Protein AF-A0A8W8I1M4-F1 (afdb_monomer)

InterPro domains:
  IPR002222 Small ribosomal subunit protein uS19 [MF_00531] (1-86)
  IPR002222 Small ribosomal subunit protein uS19 [PF00203] (6-80)
  IPR002222 Small ribosomal subunit protein uS19 [PIRSF002144] (10-97)
  IPR002222 Small ribosomal subunit protein uS19 [PR00975] (30-49)
  IPR002222 Small ribosomal subunit protein uS19 [PR00975] (50-62)
  IPR002222 Small ribosomal subunit protein uS19 [PR00975] (62-77)
  IPR002222 Small ribo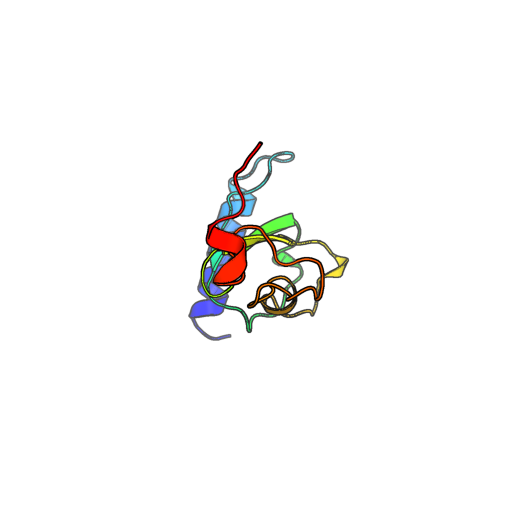somal subunit protein uS19 [PTHR11880] (2-97)
  IPR005713 Small ribosomal subunit protein uS19, eukaryota/archaea [TIGR01025] (2-97)
  IPR020934 Small ribosomal subunit protein uS19, conserved site [PS00323] (50-74)
  IPR023575 Small ribosomal subunit protein uS19, superfamily [G3DSA:3.30.860.10] (1-97)
  IPR023575 Small ribosomal subunit protein uS19, superfamily [SSF54570] (3-81)

Structure (mmCIF, N/CA/C/O backbone):
data_AF-A0A8W8I1M4-F1
#
_entry.id   AF-A0A8W8I1M4-F1
#
loop_
_atom_site.group_PDB
_atom_site.id
_atom_site.type_symbol
_atom_site.label_atom_id
_atom_site.label_alt_id
_atom_site.label_comp_id
_atom_site.label_asym_id
_atom_site.label_entity_id
_atom_site.label_seq_id
_atom_site.pdbx_PDB_ins_code
_atom_site.Cartn_x
_atom_site.Cartn_y
_atom_site.Cartn_z
_atom_site.occupancy
_atom_site.B_iso_or_equiv
_atom_site.auth_seq_id
_atom_site.auth_comp_id
_atom_site.auth_asym_id
_atom_site.auth_atom_id
_atom_site.pdbx_PDB_model_num
ATOM 1 N N . LEU A 1 1 ? -2.265 -15.044 13.644 1.00 59.47 1 LEU A N 1
ATOM 2 C CA . LEU A 1 1 ? -1.428 -14.195 12.752 1.00 59.47 1 LEU A CA 1
ATOM 3 C C . LEU A 1 1 ? 0.007 -14.118 13.277 1.00 59.47 1 LEU A C 1
ATOM 5 O O . LEU A 1 1 ? 0.193 -14.066 14.484 1.00 59.47 1 LEU A O 1
ATOM 9 N N . LYS A 1 2 ? 1.019 -14.076 12.394 1.00 73.06 2 LYS A N 1
ATOM 10 C CA . LYS A 1 2 ? 2.429 -13.842 12.782 1.00 7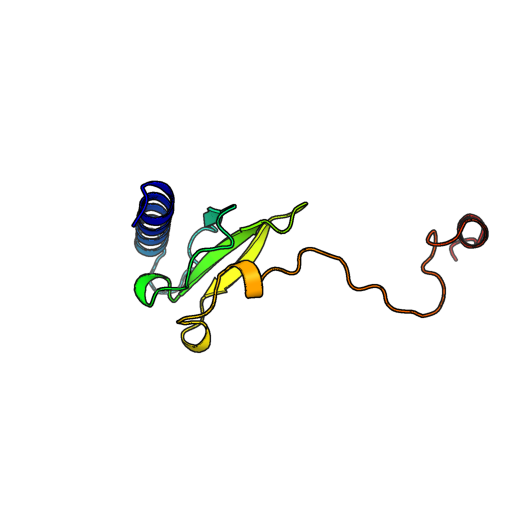3.06 2 LYS A CA 1
ATOM 11 C C . LYS A 1 2 ? 2.615 -12.435 13.397 1.00 73.06 2 LYS A C 1
ATOM 13 O O . LYS A 1 2 ? 1.798 -11.541 13.181 1.00 73.06 2 LYS A O 1
ATOM 18 N N . ARG A 1 3 ? 3.739 -12.204 14.093 1.00 77.12 3 ARG A N 1
ATOM 19 C CA . ARG A 1 3 ? 4.080 -10.927 14.770 1.00 77.12 3 ARG A CA 1
ATOM 20 C C . ARG A 1 3 ? 4.113 -9.707 13.830 1.00 77.12 3 ARG A C 1
ATOM 22 O O . ARG A 1 3 ? 3.715 -8.617 14.229 1.00 77.12 3 ARG A O 1
ATOM 29 N N . LYS A 1 4 ? 4.560 -9.883 12.578 1.00 79.69 4 LYS A N 1
ATOM 30 C CA . LYS A 1 4 ? 4.721 -8.791 11.594 1.00 79.69 4 LYS A CA 1
ATOM 31 C C . LYS A 1 4 ? 3.377 -8.184 11.122 1.00 79.69 4 LYS A C 1
ATOM 33 O O . LYS A 1 4 ? 3.234 -6.971 11.252 1.00 79.69 4 LYS A O 1
ATOM 38 N N . PRO A 1 5 ? 2.380 -8.972 10.661 1.00 83.69 5 PRO A N 1
ATOM 39 C CA . PRO A 1 5 ? 1.038 -8.462 10.345 1.00 83.69 5 PRO A CA 1
ATOM 40 C C . PRO A 1 5 ? 0.359 -7.704 11.493 1.00 83.69 5 PRO A C 1
ATOM 42 O O . PRO A 1 5 ? -0.200 -6.632 11.286 1.00 83.69 5 PRO A O 1
ATOM 45 N N . LEU A 1 6 ? 0.460 -8.220 12.723 1.00 85.62 6 LEU A N 1
ATOM 46 C CA . LEU A 1 6 ? -0.114 -7.568 13.906 1.00 85.62 6 LEU A CA 1
ATOM 47 C C . LEU A 1 6 ? 0.535 -6.206 14.189 1.00 85.62 6 LEU A C 1
ATOM 49 O O . LEU A 1 6 ? -0.141 -5.266 14.599 1.00 85.62 6 LEU A O 1
ATOM 53 N N . GLY A 1 7 ? 1.843 -6.082 13.946 1.00 87.88 7 GLY A N 1
ATOM 54 C CA . GLY A 1 7 ? 2.553 -4.808 14.062 1.00 87.88 7 GLY A CA 1
ATOM 55 C C . GLY A 1 7 ? 2.060 -3.758 13.064 1.00 87.88 7 GLY A C 1
ATOM 56 O O . GLY A 1 7 ? 1.951 -2.587 13.419 1.00 87.88 7 GLY A O 1
ATOM 57 N N . LEU A 1 8 ? 1.716 -4.173 11.843 1.00 87.06 8 LEU A N 1
ATOM 58 C CA . LEU A 1 8 ? 1.177 -3.278 10.820 1.00 87.06 8 LEU A CA 1
ATOM 59 C C . LEU A 1 8 ? -0.222 -2.773 11.189 1.00 87.06 8 LEU A C 1
ATOM 61 O O . LEU A 1 8 ? -0.451 -1.569 11.147 1.00 87.06 8 LEU A O 1
ATOM 65 N N . ILE A 1 9 ? -1.112 -3.660 11.644 1.00 89.19 9 ILE A N 1
ATOM 66 C CA . ILE A 1 9 ? -2.467 -3.284 12.092 1.00 89.19 9 ILE A CA 1
ATOM 67 C C . ILE A 1 9 ? -2.398 -2.255 13.226 1.00 89.19 9 ILE A C 1
ATOM 69 O O . ILE A 1 9 ? -3.098 -1.247 13.194 1.00 89.19 9 ILE A O 1
ATOM 73 N N . LYS A 1 10 ? -1.501 -2.450 14.203 1.00 89.75 10 LYS A N 1
ATOM 74 C CA . LYS A 1 10 ? -1.308 -1.487 15.301 1.00 89.75 10 LYS A CA 1
ATOM 75 C C . LYS A 1 10 ? -0.874 -0.106 14.803 1.00 89.75 10 LYS A C 1
ATOM 77 O O . LYS A 1 10 ? -1.372 0.897 15.307 1.00 89.75 10 LYS A O 1
ATOM 82 N N . ARG A 1 11 ? 0.032 -0.049 13.820 1.00 89.12 11 ARG A N 1
ATOM 83 C CA . ARG A 1 11 ? 0.491 1.215 13.218 1.00 89.12 11 ARG A CA 1
ATOM 84 C C . ARG A 1 11 ? -0.625 1.913 12.446 1.00 89.12 11 ARG A C 1
ATOM 86 O O . ARG A 1 11 ? -0.806 3.108 12.631 1.00 89.12 11 ARG A O 1
ATOM 93 N N . LEU A 1 12 ? -1.405 1.169 11.661 1.00 87.38 12 LEU A N 1
ATOM 94 C CA . LEU A 1 12 ? -2.559 1.717 10.940 1.00 87.38 12 LEU A CA 1
ATOM 95 C C . LEU A 1 12 ? -3.630 2.246 11.897 1.00 87.38 12 LEU A C 1
ATOM 97 O O . LEU A 1 12 ? -4.143 3.341 11.701 1.00 87.38 12 LEU A O 1
ATOM 101 N N . 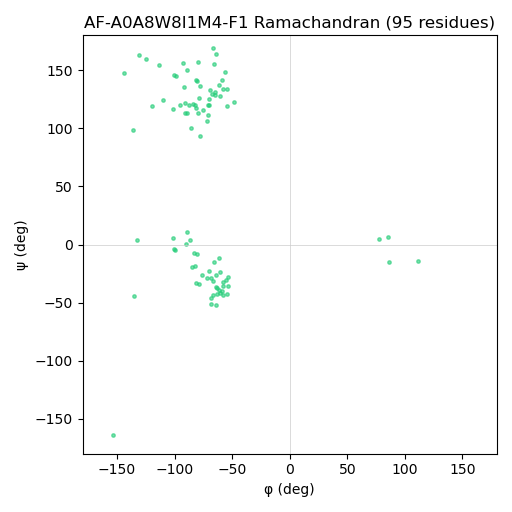ARG A 1 13 ? -3.916 1.516 12.982 1.00 87.62 13 ARG A N 1
ATOM 102 C CA . ARG A 1 13 ? -4.864 1.961 14.010 1.00 87.62 13 ARG A CA 1
ATOM 103 C C . ARG A 1 13 ? -4.415 3.256 14.683 1.00 87.62 13 ARG A C 1
ATOM 105 O O . ARG A 1 13 ? -5.250 4.105 14.970 1.00 87.62 13 ARG A O 1
ATOM 112 N N . LYS A 1 14 ? -3.110 3.397 14.934 1.00 88.12 14 LYS A N 1
ATOM 113 C CA . LYS A 1 14 ? -2.526 4.625 15.479 1.00 88.12 14 LYS A CA 1
ATOM 114 C C . LYS A 1 14 ? -2.689 5.788 14.493 1.00 88.12 14 LYS A C 1
ATOM 116 O O . LYS A 1 14 ? -3.293 6.785 14.863 1.00 88.12 14 LYS A O 1
ATOM 121 N N . ALA A 1 15 ? -2.278 5.602 13.238 1.00 85.81 15 ALA A N 1
ATOM 122 C CA . ALA A 1 15 ? -2.382 6.628 12.197 1.00 85.81 15 ALA A CA 1
ATOM 123 C C . ALA A 1 15 ? -3.833 7.084 11.954 1.00 85.81 15 ALA A C 1
ATOM 125 O O . ALA A 1 15 ? -4.101 8.272 11.823 1.00 85.81 15 ALA A O 1
ATOM 126 N N . LYS A 1 16 ? -4.794 6.150 11.962 1.00 83.31 16 LYS A N 1
ATOM 127 C CA . LYS A 1 16 ? -6.224 6.460 11.820 1.00 83.31 16 LYS A CA 1
ATOM 128 C C . LYS A 1 16 ? -6.808 7.204 13.027 1.00 83.31 16 LYS A C 1
ATOM 130 O O . LYS A 1 16 ? -7.775 7.932 12.867 1.00 83.31 16 LYS A O 1
ATOM 135 N N . LYS A 1 17 ? -6.253 7.002 14.227 1.00 84.44 17 LYS A N 1
ATOM 136 C CA . LYS A 1 17 ? -6.670 7.713 15.446 1.00 84.44 17 LYS A CA 1
ATOM 137 C C . LYS A 1 17 ? -6.091 9.129 15.511 1.00 84.44 17 LYS A C 1
ATOM 139 O O . LYS A 1 17 ? -6.723 10.008 16.080 1.00 84.44 17 LYS A O 1
ATOM 144 N N . GLU A 1 18 ? -4.878 9.313 14.998 1.00 83.00 18 GLU A N 1
ATOM 145 C CA . GLU A 1 18 ? -4.198 10.613 14.959 1.00 83.00 18 GLU A CA 1
ATOM 146 C C . GLU A 1 18 ? -4.755 11.522 13.857 1.00 83.00 18 GLU A C 1
ATOM 148 O O . GLU A 1 18 ? -4.715 12.739 14.001 1.00 83.00 18 GLU A O 1
ATOM 153 N N . ALA A 1 19 ? -5.324 10.945 12.798 1.00 77.75 19 ALA A N 1
ATOM 154 C CA . ALA A 1 19 ? -6.040 11.695 11.777 1.00 77.75 19 ALA A CA 1
ATOM 155 C C . ALA A 1 19 ? -7.360 12.276 12.315 1.00 77.75 19 ALA A C 1
ATOM 157 O O . ALA A 1 19 ? -8.155 11.572 12.943 1.00 77.75 19 ALA A O 1
ATOM 158 N N . GLY A 1 20 ? -7.607 13.558 12.034 1.00 74.94 20 GLY A N 1
ATOM 159 C CA . GLY A 1 20 ? -8.897 14.195 12.288 1.00 74.94 20 GLY A CA 1
ATOM 160 C C . GLY A 1 20 ? -10.024 13.628 11.406 1.00 74.94 20 GLY A C 1
ATOM 161 O O . GLY A 1 20 ? -9.760 12.919 10.435 1.00 74.94 20 GLY A O 1
ATOM 162 N N . PRO A 1 21 ? -11.297 13.967 11.687 1.00 68.31 21 PRO A N 1
ATOM 163 C CA . PRO A 1 21 ? -12.471 13.392 11.013 1.00 68.31 21 PRO A CA 1
ATOM 164 C C . PRO A 1 21 ? -12.548 13.641 9.494 1.00 68.31 21 PRO A C 1
ATOM 166 O O . PRO A 1 21 ? -13.360 13.008 8.825 1.00 68.31 21 PRO A O 1
ATOM 169 N N . LEU A 1 22 ? -11.713 14.530 8.946 1.00 68.88 22 LEU A N 1
ATOM 170 C CA . LEU A 1 22 ? -11.675 14.861 7.519 1.00 68.88 22 LEU A CA 1
ATOM 171 C C . LEU A 1 22 ? -10.255 14.872 6.924 1.00 68.88 22 LEU A C 1
ATOM 173 O O . LEU A 1 22 ? -10.081 15.225 5.758 1.00 68.88 22 LEU A O 1
ATOM 177 N N . GLU A 1 23 ? -9.239 14.508 7.709 1.00 75.94 23 GLU A N 1
ATOM 178 C CA . GLU A 1 23 ? -7.846 14.555 7.268 1.00 75.94 23 GLU A CA 1
ATOM 179 C C . GLU A 1 23 ? -7.351 13.185 6.813 1.00 75.94 23 GLU A C 1
ATOM 181 O O . GLU A 1 23 ? -7.717 12.138 7.350 1.00 75.94 23 GLU A O 1
ATOM 186 N N . LYS A 1 24 ? -6.489 13.195 5.793 1.00 76.31 24 LYS A N 1
ATOM 187 C CA . LYS A 1 24 ? -5.871 11.974 5.280 1.00 76.31 24 LYS A CA 1
ATOM 188 C C . LYS A 1 24 ? -4.867 11.442 6.310 1.00 76.31 24 LYS A C 1
ATOM 190 O O . LYS A 1 24 ? -3.960 12.185 6.683 1.00 76.31 24 LYS A O 1
ATOM 195 N N . PRO A 1 25 ? -4.983 10.175 6.748 1.00 82.44 25 PRO A N 1
ATOM 196 C CA . PRO A 1 25 ? -4.063 9.612 7.726 1.00 82.44 25 PRO A CA 1
ATOM 197 C C . PRO A 1 25 ? -2.644 9.493 7.177 1.00 82.44 25 PRO A C 1
ATOM 199 O O . PRO A 1 25 ? -2.428 9.360 5.970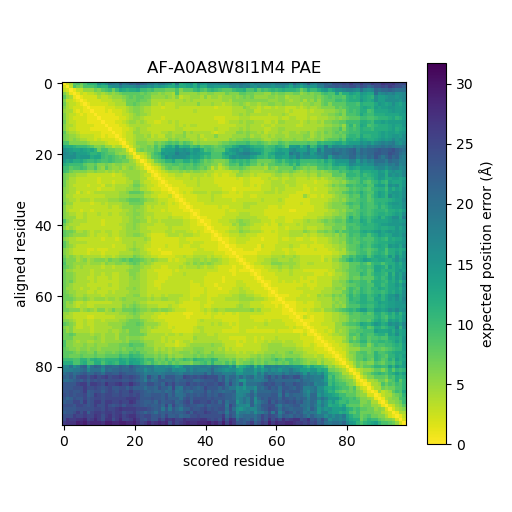 1.00 82.44 25 PRO A O 1
ATOM 202 N N . GLU A 1 26 ? -1.672 9.496 8.090 1.00 85.31 26 GLU A N 1
ATOM 203 C CA . GLU A 1 26 ? -0.260 9.372 7.739 1.00 85.31 26 GLU A CA 1
ATOM 204 C C . GLU A 1 26 ? 0.020 8.059 6.987 1.00 85.31 26 GLU A C 1
ATOM 206 O O . GLU A 1 26 ? -0.519 6.990 7.294 1.00 85.31 26 GLU A O 1
ATOM 211 N N . VAL A 1 27 ? 0.901 8.140 5.988 1.00 88.81 27 VAL A N 1
ATOM 212 C CA . VAL A 1 27 ? 1.257 7.013 5.127 1.00 88.81 27 VAL A CA 1
ATOM 213 C C . VAL A 1 27 ? 2.088 5.989 5.898 1.00 88.81 27 VAL A C 1
ATOM 215 O O . VAL A 1 27 ? 3.272 6.196 6.177 1.00 88.81 27 VAL A O 1
ATOM 218 N N . VAL A 1 28 ? 1.517 4.810 6.145 1.00 91.50 28 VAL A N 1
ATOM 219 C CA . VAL A 1 28 ? 2.243 3.710 6.795 1.00 91.50 28 VAL A CA 1
ATOM 220 C C . VAL A 1 28 ? 2.954 2.854 5.748 1.00 91.50 28 VAL A C 1
ATOM 222 O O . VAL A 1 28 ? 2.330 2.156 4.950 1.00 91.50 28 VAL A O 1
ATOM 225 N N . LYS A 1 29 ? 4.290 2.871 5.765 1.00 92.62 29 LYS A N 1
ATOM 226 C CA . LYS A 1 29 ? 5.132 2.094 4.838 1.00 92.62 29 LYS A CA 1
ATOM 227 C C . LYS A 1 29 ? 5.223 0.622 5.247 1.00 92.62 29 LYS A C 1
ATOM 229 O O . LYS A 1 29 ? 5.461 0.298 6.414 1.00 92.62 29 LYS A O 1
ATOM 234 N N .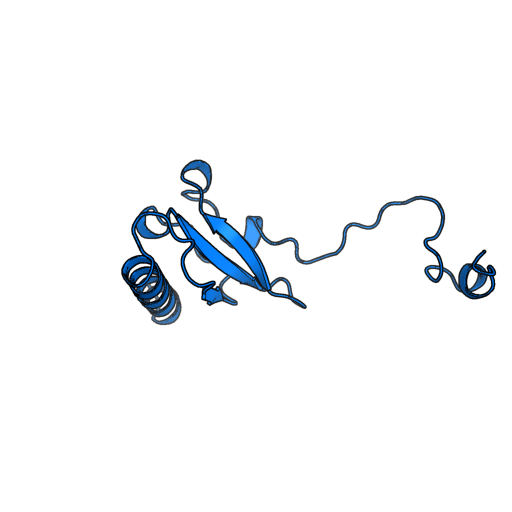 THR A 1 30 ? 5.109 -0.279 4.273 1.00 91.94 30 THR A N 1
ATOM 235 C CA . THR A 1 30 ? 5.197 -1.727 4.473 1.00 91.94 30 THR A CA 1
ATOM 236 C C . THR A 1 30 ? 5.886 -2.454 3.317 1.00 91.94 30 THR A C 1
ATOM 238 O O . THR A 1 30 ? 5.761 -2.090 2.150 1.00 91.94 30 THR A O 1
ATOM 241 N N . HIS A 1 31 ? 6.589 -3.534 3.662 1.00 91.56 31 HIS A N 1
ATOM 242 C CA . HIS A 1 31 ? 7.129 -4.518 2.714 1.00 91.56 31 HIS A CA 1
ATOM 243 C C . HIS A 1 31 ? 6.256 -5.781 2.631 1.00 91.56 31 HIS A C 1
ATOM 245 O O . HIS A 1 31 ? 6.540 -6.696 1.862 1.00 91.56 31 HIS A O 1
ATOM 251 N N . LEU A 1 32 ? 5.206 -5.868 3.453 1.00 91.06 32 LEU A N 1
ATOM 252 C CA . LEU A 1 32 ? 4.320 -7.025 3.512 1.00 91.06 32 LEU A CA 1
ATOM 253 C C . LEU A 1 32 ? 3.343 -6.988 2.334 1.00 91.06 32 LEU A C 1
ATOM 255 O O . LEU A 1 32 ? 2.285 -6.374 2.418 1.00 91.06 32 LEU A O 1
ATOM 259 N N . ARG A 1 33 ? 3.705 -7.655 1.236 1.00 91.69 33 ARG A N 1
ATOM 260 C CA . ARG A 1 33 ? 2.858 -7.789 0.036 1.00 91.69 33 ARG A CA 1
ATOM 261 C C . ARG A 1 33 ? 1.865 -8.953 0.118 1.00 91.69 33 ARG A C 1
ATOM 263 O O . ARG A 1 33 ? 0.872 -8.965 -0.593 1.00 91.69 33 ARG A O 1
ATOM 270 N N . ASN A 1 34 ? 2.120 -9.914 1.000 1.00 91.50 34 ASN A N 1
ATOM 271 C CA . ASN A 1 34 ? 1.326 -11.131 1.197 1.00 91.50 34 ASN A CA 1
ATOM 272 C C . ASN A 1 34 ? 0.188 -10.970 2.221 1.00 91.50 34 ASN A C 1
ATOM 274 O O . ASN A 1 34 ? -0.372 -11.962 2.684 1.00 91.50 34 ASN A O 1
ATOM 278 N N . MET A 1 35 ? -0.102 -9.743 2.648 1.00 89.38 35 MET A N 1
ATOM 279 C CA . MET A 1 35 ? -1.145 -9.472 3.629 1.00 89.38 35 MET A CA 1
ATOM 280 C C . MET A 1 35 ? -2.472 -9.187 2.930 1.00 89.38 35 MET A C 1
ATOM 282 O O . MET A 1 35 ? -2.495 -8.439 1.956 1.00 89.38 35 MET A O 1
ATOM 286 N N . ILE A 1 36 ? -3.549 -9.777 3.446 1.00 91.44 36 ILE A N 1
ATOM 287 C CA . ILE A 1 36 ? -4.921 -9.551 2.981 1.00 91.44 36 ILE A CA 1
ATOM 288 C C . ILE A 1 36 ? -5.447 -8.253 3.597 1.00 91.44 36 ILE A C 1
ATOM 290 O O . ILE A 1 36 ? -5.178 -7.969 4.770 1.00 91.44 36 ILE A O 1
ATOM 294 N N . ILE A 1 37 ? -6.192 -7.475 2.814 1.00 92.06 37 ILE A N 1
ATOM 295 C CA . ILE A 1 37 ? -6.872 -6.270 3.286 1.00 92.06 37 ILE A CA 1
ATOM 296 C C . ILE A 1 37 ? -8.045 -6.667 4.182 1.00 92.06 37 ILE A C 1
ATOM 298 O O . ILE A 1 37 ? -8.975 -7.360 3.766 1.00 92.06 37 ILE A O 1
ATOM 302 N N . VAL A 1 38 ? -7.987 -6.198 5.428 1.00 91.12 38 VAL A N 1
ATOM 303 C CA . VAL A 1 38 ? -9.007 -6.416 6.461 1.00 91.12 38 VAL A CA 1
ATOM 304 C C . VAL A 1 38 ? -9.888 -5.162 6.559 1.00 91.12 38 VAL A C 1
ATOM 306 O O . VAL A 1 38 ? -9.349 -4.061 6.423 1.00 91.12 38 VAL A O 1
ATOM 309 N N . PRO A 1 39 ? -11.200 -5.274 6.853 1.00 90.44 39 PRO A N 1
ATOM 310 C CA . PRO A 1 39 ? -12.099 -4.116 6.952 1.00 90.44 39 PRO A CA 1
ATOM 311 C C . PRO A 1 39 ? -11.629 -3.004 7.904 1.00 90.44 39 PRO A C 1
ATOM 313 O O . PRO A 1 39 ? -11.901 -1.828 7.685 1.00 90.44 39 PRO A O 1
ATOM 316 N N . GLU A 1 40 ? -10.853 -3.337 8.936 1.00 88.38 40 GLU A N 1
ATOM 317 C CA . GLU A 1 40 ? -10.280 -2.347 9.859 1.00 88.38 40 GLU A CA 1
ATOM 318 C C . GLU A 1 40 ? -9.347 -1.331 9.171 1.00 88.38 40 GLU A C 1
ATOM 320 O O . GLU A 1 40 ? -9.163 -0.219 9.669 1.00 88.38 40 GLU A O 1
ATOM 325 N N . MET A 1 41 ? -8.768 -1.695 8.022 1.00 88.06 41 MET A N 1
ATOM 326 C CA . MET A 1 41 ? -7.813 -0.878 7.266 1.00 88.06 41 MET A CA 1
ATOM 327 C C . MET A 1 41 ? -8.476 0.152 6.348 1.00 88.06 41 MET A C 1
ATOM 329 O O . MET A 1 41 ? -7.775 0.986 5.777 1.00 88.06 41 MET A O 1
ATOM 333 N N . ILE A 1 42 ? -9.803 0.116 6.197 1.00 89.06 42 ILE A N 1
ATOM 334 C CA . ILE A 1 42 ? -10.539 1.024 5.310 1.00 89.06 42 ILE A CA 1
ATOM 335 C C . ILE A 1 42 ? -10.271 2.480 5.707 1.00 89.06 42 ILE A C 1
ATOM 337 O O . ILE A 1 42 ? -10.315 2.837 6.894 1.00 89.06 42 ILE A O 1
ATOM 341 N N . GLY A 1 43 ? -9.983 3.310 4.703 1.00 86.44 43 GLY A N 1
ATOM 342 C CA . GLY A 1 43 ? -9.658 4.727 4.869 1.00 86.44 43 GLY A CA 1
ATOM 343 C C . GLY A 1 43 ? -8.230 4.998 5.348 1.00 86.44 43 GLY A C 1
ATOM 344 O O . GLY A 1 43 ? -7.892 6.144 5.609 1.00 86.44 43 GLY A O 1
ATOM 345 N N . SER A 1 44 ? -7.383 3.970 5.482 1.00 89.69 44 SER A N 1
ATOM 346 C CA . S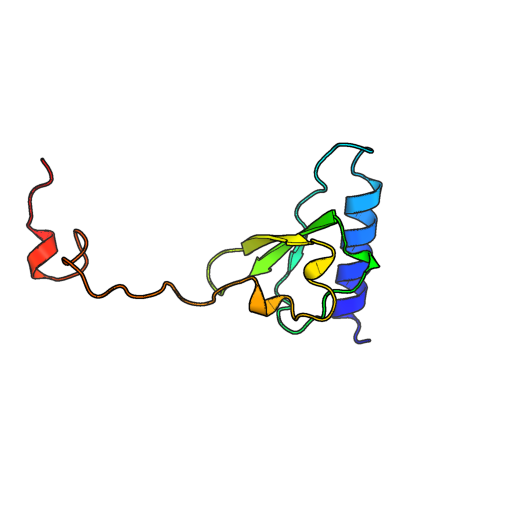ER A 1 44 ? -5.952 4.148 5.760 1.00 89.69 44 SER A CA 1
ATOM 347 C C . SER A 1 44 ? -5.147 4.262 4.463 1.00 89.69 44 SER A C 1
ATOM 349 O O . SER A 1 44 ? -5.498 3.646 3.453 1.00 89.69 44 SER A O 1
ATOM 351 N N . ILE A 1 45 ? -4.028 4.993 4.502 1.00 91.19 45 ILE A N 1
ATOM 352 C CA . ILE A 1 45 ? -3.089 5.093 3.377 1.00 91.19 45 ILE A CA 1
ATOM 353 C C . ILE A 1 45 ? -1.884 4.192 3.645 1.00 91.19 45 ILE A C 1
ATOM 355 O O . ILE A 1 45 ? -1.123 4.387 4.597 1.00 91.19 45 ILE A O 1
ATOM 359 N N . ILE A 1 46 ? -1.706 3.185 2.792 1.00 92.44 46 ILE A N 1
ATOM 360 C CA . ILE A 1 46 ? -0.655 2.177 2.921 1.00 92.44 46 ILE A CA 1
ATOM 361 C C . ILE A 1 46 ? 0.380 2.386 1.820 1.00 92.44 46 ILE A C 1
ATOM 363 O O . ILE A 1 46 ? 0.069 2.353 0.634 1.00 92.44 46 ILE A O 1
ATOM 367 N N . GLY A 1 47 ? 1.641 2.555 2.209 1.00 94.00 47 GLY A N 1
ATOM 368 C CA . GLY A 1 47 ? 2.769 2.554 1.283 1.00 94.00 47 GLY A CA 1
ATOM 369 C C . GLY A 1 47 ? 3.253 1.130 1.027 1.00 94.00 47 GLY A C 1
ATOM 370 O O . GLY A 1 47 ? 3.995 0.597 1.850 1.00 94.00 47 GLY A O 1
ATOM 371 N N . VAL A 1 48 ? 2.880 0.512 -0.096 1.00 94.50 48 VAL A N 1
ATOM 372 C CA . VAL A 1 48 ? 3.303 -0.852 -0.460 1.00 94.50 48 VAL A CA 1
ATOM 373 C C . VAL A 1 48 ? 4.581 -0.809 -1.294 1.00 94.50 48 VAL A C 1
ATOM 375 O O . VAL A 1 48 ? 4.613 -0.223 -2.378 1.00 94.50 48 VAL A O 1
ATOM 378 N N . TYR A 1 49 ? 5.638 -1.464 -0.815 1.00 94.19 49 TYR A N 1
ATOM 379 C CA . TYR A 1 49 ? 6.911 -1.531 -1.532 1.00 94.19 49 TYR A CA 1
ATOM 380 C C . TYR A 1 49 ? 6.811 -2.350 -2.831 1.00 94.19 49 TYR A C 1
ATOM 382 O O . TYR A 1 49 ? 6.343 -3.494 -2.821 1.00 94.19 49 TYR A O 1
ATOM 390 N N . ASN A 1 50 ? 7.276 -1.780 -3.945 1.00 91.75 50 ASN A N 1
ATOM 391 C CA . ASN A 1 50 ? 7.309 -2.438 -5.259 1.00 91.75 50 ASN A CA 1
ATOM 392 C C . ASN A 1 50 ? 8.684 -3.022 -5.644 1.00 91.75 50 ASN A C 1
ATOM 394 O O . ASN A 1 50 ? 8.779 -3.674 -6.677 1.00 91.75 50 ASN A O 1
ATOM 398 N N . GLY A 1 51 ? 9.729 -2.806 -4.834 1.00 89.69 51 GLY A N 1
ATOM 399 C CA . GLY A 1 51 ? 11.118 -3.172 -5.159 1.00 89.69 51 GLY A CA 1
ATOM 400 C C . GLY A 1 51 ? 12.046 -1.975 -5.402 1.00 89.69 51 GLY A C 1
ATOM 401 O O . GLY A 1 51 ? 13.261 -2.130 -5.382 1.00 89.69 51 GLY A O 1
ATOM 402 N N . LYS A 1 52 ? 11.492 -0.772 -5.590 1.00 89.69 52 LYS A N 1
ATOM 403 C CA . LYS A 1 52 ? 12.251 0.478 -5.760 1.00 89.69 52 LYS A CA 1
ATOM 404 C C . LYS A 1 52 ? 11.667 1.624 -4.938 1.00 89.69 52 LYS A C 1
ATOM 406 O O . LYS A 1 52 ? 12.401 2.350 -4.277 1.00 89.69 52 LYS A O 1
ATOM 411 N N . THR A 1 53 ? 10.349 1.777 -4.957 1.00 92.44 53 THR A N 1
ATOM 412 C CA . THR A 1 53 ? 9.602 2.837 -4.276 1.00 92.44 53 THR A CA 1
ATOM 413 C C . THR A 1 53 ? 8.429 2.268 -3.475 1.00 92.44 53 THR A C 1
ATOM 415 O O . THR A 1 53 ? 8.005 1.124 -3.652 1.00 92.44 53 THR A O 1
ATOM 418 N N . PHE A 1 54 ? 7.904 3.073 -2.551 1.00 93.56 54 PHE A N 1
ATOM 419 C CA . PHE A 1 54 ? 6.654 2.771 -1.857 1.00 93.56 54 PHE A CA 1
ATOM 420 C C . PHE A 1 54 ? 5.501 3.395 -2.633 1.00 93.56 54 PHE A C 1
ATOM 422 O O . PHE A 1 54 ? 5.404 4.619 -2.700 1.00 93.56 54 PHE A O 1
ATOM 429 N N . ASN A 1 55 ? 4.643 2.559 -3.213 1.00 92.38 55 ASN A N 1
ATOM 430 C CA . ASN A 1 55 ? 3.432 3.032 -3.868 1.00 92.38 55 ASN A CA 1
ATOM 431 C C . ASN A 1 55 ? 2.374 3.335 -2.806 1.00 92.38 55 ASN A C 1
ATOM 433 O O . ASN A 1 55 ? 2.088 2.471 -1.977 1.00 92.38 55 ASN A O 1
ATOM 437 N N . GLN A 1 56 ? 1.820 4.545 -2.810 1.00 93.12 56 GLN A N 1
ATOM 438 C CA . GLN A 1 56 ? 0.776 4.925 -1.862 1.00 93.12 56 GLN A CA 1
ATOM 439 C C . GLN A 1 56 ? -0.572 4.421 -2.369 1.00 93.12 56 GLN A C 1
ATOM 441 O O . GLN A 1 56 ? -1.004 4.780 -3.461 1.00 93.12 56 GLN A O 1
ATOM 446 N N . VAL A 1 57 ? -1.215 3.574 -1.574 1.00 91.06 57 VAL A N 1
ATOM 447 C CA . VAL A 1 57 ? -2.520 2.993 -1.870 1.00 91.06 57 VAL A CA 1
ATOM 448 C C . VAL A 1 57 ? -3.483 3.417 -0.772 1.00 91.06 57 VAL A C 1
ATOM 450 O O . VAL A 1 57 ? -3.274 3.119 0.404 1.00 91.06 57 VAL A O 1
ATOM 453 N N . GLU A 1 58 ? -4.534 4.126 -1.163 1.00 91.62 58 GLU A N 1
ATOM 454 C CA . GLU A 1 58 ? -5.664 4.438 -0.294 1.00 91.62 58 GLU A CA 1
ATOM 455 C C . GLU A 1 58 ? -6.639 3.257 -0.302 1.00 91.62 58 GLU A C 1
ATOM 457 O O . GLU A 1 58 ? -7.121 2.845 -1.360 1.00 91.62 58 GLU A O 1
ATOM 462 N N . VAL A 1 59 ? -6.899 2.681 0.874 1.00 91.38 59 VAL A N 1
ATOM 463 C CA . VAL A 1 59 ? -7.709 1.464 0.990 1.00 91.38 59 VAL A CA 1
ATOM 464 C C . VAL A 1 59 ? -9.196 1.800 0.901 1.00 91.38 59 VAL A C 1
ATOM 466 O O . VAL A 1 59 ? -9.765 2.397 1.821 1.00 91.38 59 VAL A O 1
ATOM 469 N N . LYS A 1 60 ? -9.832 1.349 -0.183 1.00 92.12 60 LYS A N 1
ATOM 470 C CA . LYS A 1 60 ? -11.282 1.442 -0.402 1.00 92.12 60 LYS A CA 1
ATOM 471 C C . LYS A 1 60 ? -12.014 0.180 0.088 1.00 92.12 60 LYS A C 1
ATOM 473 O O . LYS A 1 60 ? -11.404 -0.889 0.119 1.00 92.12 60 LYS A O 1
ATOM 478 N N . PRO A 1 61 ? -13.318 0.258 0.420 1.00 92.06 61 PRO A N 1
ATOM 479 C CA . PRO A 1 61 ? -14.108 -0.908 0.838 1.00 92.06 61 PRO A CA 1
ATOM 480 C C . PRO A 1 61 ? -14.156 -2.040 -0.199 1.00 92.06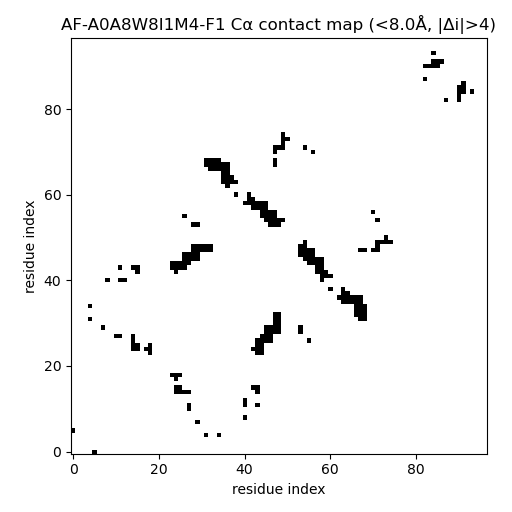 61 PRO A C 1
ATOM 482 O O . PRO A 1 61 ? -14.167 -3.209 0.163 1.00 92.06 61 PRO A O 1
ATOM 485 N N . GLU A 1 62 ? -14.116 -1.711 -1.488 1.00 93.25 62 GLU A N 1
ATOM 486 C CA . GLU A 1 62 ? -14.124 -2.691 -2.587 1.00 93.25 62 GLU A CA 1
ATOM 487 C C . GLU A 1 62 ? -12.858 -3.564 -2.629 1.00 93.25 62 GLU A C 1
ATOM 489 O O . GLU A 1 62 ? -12.835 -4.597 -3.283 1.00 93.25 62 GLU A O 1
ATOM 494 N N . MET A 1 63 ? -11.796 -3.164 -1.921 1.00 92.62 63 MET A N 1
ATOM 495 C CA . MET A 1 63 ? -10.505 -3.857 -1.911 1.00 92.62 63 MET A CA 1
ATOM 496 C C . MET A 1 63 ? -10.402 -4.928 -0.812 1.00 92.62 63 MET A C 1
ATOM 498 O O . MET A 1 63 ? -9.353 -5.551 -0.657 1.00 92.62 63 MET A O 1
ATOM 502 N N . ILE A 1 64 ? -11.451 -5.138 -0.011 1.00 92.81 64 ILE A N 1
ATOM 503 C CA . ILE A 1 64 ? -11.458 -6.142 1.063 1.00 92.81 64 ILE A CA 1
ATOM 504 C C . ILE A 1 64 ? -11.265 -7.543 0.470 1.00 92.81 64 ILE A C 1
ATOM 506 O O . ILE A 1 64 ? -11.859 -7.889 -0.544 1.00 92.81 64 ILE A O 1
ATOM 510 N N . GLY A 1 65 ? -10.437 -8.365 1.118 1.00 90.94 65 GLY A N 1
ATOM 511 C CA . GLY A 1 65 ? -10.177 -9.742 0.679 1.00 90.94 65 GLY A CA 1
ATOM 512 C C . GLY A 1 65 ? -9.059 -9.885 -0.359 1.00 90.94 65 GLY A C 1
ATOM 513 O O . GLY A 1 65 ? -8.514 -10.977 -0.499 1.00 90.94 65 GLY A O 1
ATOM 514 N N . HIS A 1 66 ? -8.638 -8.793 -0.998 1.00 93.88 66 HIS A N 1
ATOM 515 C CA . HIS A 1 66 ? -7.482 -8.775 -1.894 1.00 93.88 66 HIS A CA 1
ATOM 516 C C . HIS A 1 66 ? -6.155 -8.708 -1.131 1.00 93.88 66 HIS A C 1
ATOM 518 O O . HIS A 1 66 ? -6.084 -8.230 0.011 1.00 93.88 66 HIS A O 1
ATOM 524 N N . TYR A 1 67 ? -5.069 -9.147 -1.769 1.00 93.06 67 TYR A N 1
ATOM 525 C CA . TYR A 1 67 ? -3.724 -8.981 -1.225 1.00 93.06 67 TYR A 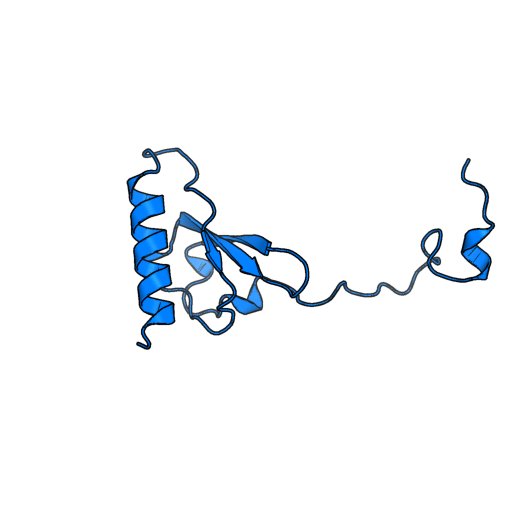CA 1
ATOM 526 C C . TYR A 1 67 ? -3.168 -7.581 -1.504 1.00 93.06 67 TYR A C 1
ATOM 528 O O . TYR A 1 67 ? -3.278 -7.051 -2.606 1.00 93.06 67 TYR A O 1
ATOM 536 N N . LEU A 1 68 ? -2.441 -7.008 -0.538 1.00 91.44 68 LEU A N 1
ATOM 537 C CA . LEU A 1 68 ? -1.768 -5.708 -0.699 1.00 91.44 68 LEU A CA 1
ATOM 538 C C . LEU A 1 68 ? -0.824 -5.662 -1.911 1.00 91.44 68 LEU A C 1
ATOM 540 O O . LEU A 1 68 ? -0.622 -4.604 -2.505 1.00 91.44 68 LEU A O 1
ATOM 544 N N . GLY A 1 69 ? -0.229 -6.800 -2.274 1.00 90.19 69 GLY A N 1
ATOM 545 C CA . GLY A 1 69 ? 0.648 -6.916 -3.433 1.00 90.19 69 GLY A CA 1
ATOM 546 C C . GLY A 1 69 ? -0.044 -6.671 -4.777 1.00 90.19 69 GLY A C 1
ATOM 547 O O . GLY A 1 69 ? 0.636 -6.239 -5.705 1.00 90.19 69 GLY A O 1
ATOM 548 N N . GLU A 1 70 ? -1.356 -6.895 -4.886 1.00 91.38 70 GLU A N 1
ATOM 549 C CA . GLU A 1 70 ? -2.121 -6.702 -6.131 1.00 91.38 70 GLU A CA 1
ATOM 550 C C . GLU A 1 70 ? -2.176 -5.223 -6.537 1.00 91.38 70 GLU A C 1
ATOM 552 O O . GLU A 1 70 ? -2.124 -4.888 -7.717 1.00 91.38 70 GLU A O 1
ATOM 557 N N . PHE A 1 71 ? -2.164 -4.320 -5.554 1.00 91.38 71 PHE A N 1
ATOM 558 C CA . PHE A 1 71 ? -2.262 -2.871 -5.762 1.00 91.38 71 PHE A CA 1
ATOM 559 C C . PHE A 1 71 ? -0.912 -2.183 -6.027 1.00 91.38 71 PHE A C 1
ATOM 561 O O . PHE A 1 71 ? -0.827 -0.957 -6.116 1.00 91.38 71 PHE A O 1
ATOM 568 N N . SER A 1 72 ? 0.179 -2.946 -6.125 1.00 92.25 72 SER A N 1
ATOM 569 C CA . SER A 1 72 ? 1.524 -2.401 -6.317 1.00 92.25 72 SER A CA 1
ATOM 570 C C . SER A 1 72 ? 2.278 -3.201 -7.370 1.00 92.25 72 SER A C 1
ATOM 572 O O . SER A 1 72 ? 2.852 -4.252 -7.077 1.00 92.25 72 SER A O 1
ATOM 574 N N . ILE A 1 73 ? 2.292 -2.688 -8.601 1.00 92.75 73 ILE A N 1
ATOM 575 C CA . ILE A 1 73 ? 2.990 -3.312 -9.730 1.00 92.75 73 ILE A CA 1
ATOM 576 C C . ILE A 1 73 ? 4.502 -3.303 -9.460 1.00 92.75 73 ILE A C 1
ATOM 578 O O . ILE A 1 73 ? 5.077 -2.266 -9.132 1.00 92.75 73 ILE A O 1
ATOM 582 N N . THR A 1 74 ? 5.144 -4.465 -9.592 1.00 92.19 74 THR A N 1
ATOM 583 C CA . THR A 1 74 ? 6.580 -4.666 -9.313 1.00 92.19 74 THR A CA 1
ATOM 584 C C . THR A 1 74 ? 7.498 -4.252 -10.458 1.00 92.19 74 THR A C 1
ATOM 586 O O . THR A 1 74 ? 8.691 -4.047 -10.253 1.00 92.19 74 THR A O 1
ATOM 589 N N . TYR A 1 75 ? 6.960 -4.128 -11.667 1.00 89.81 75 TYR A N 1
ATOM 590 C CA . TYR A 1 75 ? 7.706 -3.787 -12.870 1.00 89.81 75 TYR A CA 1
ATOM 591 C C . TYR A 1 75 ? 7.097 -2.565 -13.556 1.00 89.81 75 TYR A C 1
ATOM 593 O O . TYR A 1 75 ? 5.935 -2.215 -13.356 1.00 89.81 75 TYR A O 1
ATOM 601 N N . LYS A 1 76 ? 7.890 -1.900 -14.396 1.00 85.75 76 LYS A N 1
ATOM 602 C CA . LYS A 1 76 ? 7.373 -0.866 -15.291 1.00 85.75 76 LYS A CA 1
ATOM 603 C C . LYS A 1 76 ? 6.899 -1.554 -16.576 1.00 85.75 76 LYS A C 1
ATOM 605 O O . LYS A 1 76 ? 7.735 -2.186 -17.222 1.00 85.75 76 LYS A O 1
ATOM 610 N N . PRO A 1 77 ? 5.614 -1.457 -16.963 1.00 87.44 77 PRO A N 1
ATOM 611 C CA . PRO A 1 77 ? 5.140 -2.088 -18.187 1.00 87.44 77 PRO A CA 1
ATOM 612 C C . PRO A 1 77 ? 5.892 -1.526 -19.395 1.00 87.44 77 PRO A C 1
ATOM 614 O O . PRO A 1 77 ? 5.981 -0.308 -19.578 1.00 87.44 77 PRO A O 1
ATOM 617 N N . VAL A 1 78 ? 6.450 -2.425 -20.205 1.00 84.12 78 VAL A N 1
ATOM 618 C CA . VAL A 1 78 ? 7.143 -2.074 -21.444 1.00 84.12 78 VAL A CA 1
ATOM 619 C C . VAL A 1 78 ? 6.082 -1.874 -22.518 1.00 84.12 78 VAL A C 1
ATOM 621 O O . VAL A 1 78 ? 5.331 -2.789 -22.840 1.00 84.12 78 VAL A O 1
ATOM 624 N N . LYS A 1 79 ? 5.991 -0.659 -23.056 1.00 82.31 79 LYS A N 1
ATOM 625 C CA . LYS A 1 79 ? 5.159 -0.372 -24.225 1.00 82.31 79 LYS A CA 1
ATOM 626 C C . LYS A 1 79 ? 6.049 -0.445 -25.459 1.00 82.31 79 LYS A C 1
ATOM 628 O O . LYS A 1 79 ? 7.018 0.307 -25.549 1.00 82.31 79 LYS A O 1
ATOM 633 N N . HIS A 1 80 ? 5.723 -1.334 -26.393 1.00 77.31 80 HIS A N 1
ATOM 634 C CA . HIS A 1 80 ? 6.344 -1.333 -27.714 1.00 77.31 80 HIS A CA 1
ATOM 635 C C . HIS A 1 80 ? 5.802 -0.125 -28.483 1.00 77.31 80 HIS A C 1
ATOM 637 O O . HIS A 1 80 ? 4.634 -0.070 -28.851 1.00 77.31 80 HIS A O 1
ATOM 643 N N . GLY A 1 81 ? 6.642 0.890 -28.634 1.00 76.88 81 GLY A N 1
ATOM 644 C CA . GLY A 1 81 ? 6.326 2.135 -29.322 1.00 76.88 81 GLY A CA 1
ATOM 645 C C . GLY A 1 81 ? 7.605 2.758 -29.862 1.00 76.88 81 GLY A C 1
ATOM 646 O O . GLY A 1 81 ? 8.641 2.092 -29.926 1.00 76.88 81 GLY A O 1
ATOM 647 N N . ARG A 1 82 ? 7.559 4.044 -30.228 1.00 70.62 82 ARG A N 1
ATOM 648 C CA . ARG A 1 82 ? 8.792 4.774 -30.555 1.00 70.62 82 ARG A CA 1
ATOM 649 C C . ARG A 1 82 ? 9.768 4.643 -29.377 1.00 70.62 82 ARG A C 1
ATOM 651 O O . ARG A 1 82 ? 9.321 4.814 -28.237 1.00 70.62 82 ARG A O 1
ATOM 658 N N . PRO A 1 83 ? 11.057 4.339 -29.621 1.00 71.62 83 PRO A N 1
ATOM 659 C CA . PRO A 1 83 ? 12.058 4.341 -28.567 1.00 71.62 83 PRO A CA 1
ATOM 660 C C . PRO A 1 83 ? 11.941 5.643 -27.780 1.00 71.62 83 PRO A C 1
ATOM 662 O O . PRO A 1 83 ? 11.993 6.727 -28.363 1.00 71.62 83 PRO A O 1
ATOM 665 N N . GLY A 1 84 ? 11.722 5.540 -26.468 1.00 68.62 84 GLY A N 1
ATOM 666 C CA . GLY A 1 84 ? 11.830 6.707 -25.602 1.00 68.62 84 GLY A CA 1
ATOM 667 C C . GLY A 1 84 ? 13.218 7.320 -25.774 1.00 68.62 84 GLY A C 1
ATOM 668 O O . GLY A 1 84 ? 14.179 6.603 -26.055 1.00 68.62 84 GLY A O 1
ATOM 669 N N . ILE A 1 85 ? 13.331 8.636 -25.625 1.00 64.06 85 ILE A N 1
ATOM 670 C CA . ILE A 1 85 ? 14.627 9.319 -25.684 1.00 64.06 85 ILE A CA 1
ATOM 671 C C . ILE A 1 85 ? 15.563 8.660 -24.655 1.00 64.06 85 ILE A C 1
ATOM 673 O O . ILE A 1 85 ? 15.239 8.600 -23.469 1.00 64.06 85 ILE A O 1
ATOM 677 N N . GLY A 1 86 ? 16.680 8.095 -25.126 1.00 67.00 86 GLY A N 1
ATOM 678 C CA . GLY A 1 86 ? 17.645 7.359 -24.302 1.00 67.00 86 GLY A CA 1
ATOM 679 C C . GLY A 1 86 ? 17.349 5.869 -24.060 1.00 67.00 86 GLY A C 1
ATOM 680 O O . GLY A 1 86 ? 18.067 5.245 -23.283 1.00 67.00 86 GLY A O 1
ATOM 681 N N . ALA A 1 87 ? 16.333 5.277 -24.700 1.00 71.38 87 ALA A N 1
ATOM 682 C CA . ALA A 1 87 ? 15.980 3.859 -24.538 1.00 71.38 87 ALA A CA 1
ATOM 683 C C . ALA A 1 87 ? 16.843 2.900 -25.382 1.00 71.38 87 ALA A C 1
ATOM 685 O O . ALA A 1 87 ? 17.122 1.784 -24.953 1.00 71.38 87 ALA A O 1
ATOM 686 N N . THR A 1 88 ? 17.279 3.319 -26.573 1.00 72.38 88 THR A N 1
ATOM 687 C CA . THR A 1 88 ? 18.216 2.573 -27.435 1.00 72.38 88 THR A CA 1
ATOM 688 C C . THR A 1 88 ? 19.542 3.320 -27.567 1.00 72.38 88 THR A C 1
ATOM 690 O O . THR A 1 88 ? 19.572 4.549 -27.480 1.00 72.38 88 THR A O 1
ATOM 693 N N . HIS A 1 89 ? 20.641 2.608 -27.842 1.00 66.19 89 HIS A N 1
ATOM 694 C CA . HIS A 1 89 ? 21.959 3.223 -28.069 1.00 66.19 89 HIS A CA 1
ATOM 695 C C . HIS A 1 89 ? 21.921 4.308 -29.166 1.00 66.19 89 HIS A C 1
ATOM 697 O O . HIS A 1 89 ? 22.552 5.350 -29.023 1.00 66.19 89 HIS A O 1
ATOM 703 N N . SER A 1 90 ? 21.100 4.109 -30.204 1.00 67.12 90 SER A N 1
ATOM 704 C CA . SER A 1 90 ? 20.866 5.077 -31.286 1.00 67.12 90 SER A CA 1
ATOM 705 C C . SER A 1 90 ? 20.045 6.303 -30.868 1.00 67.12 90 SER A C 1
ATOM 707 O O . SER A 1 90 ? 20.233 7.383 -31.416 1.00 67.12 90 SER A O 1
ATOM 709 N N . SER A 1 91 ? 19.162 6.177 -29.874 1.00 67.81 91 SER A N 1
ATOM 710 C CA . SER A 1 91 ? 18.317 7.285 -29.398 1.00 67.81 91 SER A CA 1
ATOM 711 C C . SER A 1 91 ? 19.027 8.255 -28.445 1.00 67.81 91 SER A C 1
ATOM 713 O O . SER A 1 91 ? 18.461 9.291 -28.108 1.00 67.81 91 SER A O 1
ATOM 715 N N . ARG A 1 92 ? 20.254 7.939 -28.000 1.00 68.00 92 ARG A N 1
ATOM 716 C CA . ARG A 1 92 ? 21.058 8.800 -27.109 1.00 68.00 92 ARG A CA 1
ATOM 717 C C . ARG A 1 92 ? 21.564 10.073 -27.792 1.00 68.00 92 ARG A C 1
ATOM 719 O O . ARG A 1 92 ? 21.879 11.029 -27.099 1.00 68.00 92 ARG A O 1
ATOM 726 N N . PHE A 1 93 ? 21.651 10.061 -29.121 1.00 70.00 93 PHE A N 1
ATOM 727 C CA . PHE A 1 93 ? 22.185 11.157 -29.936 1.00 70.00 93 PHE A CA 1
ATOM 728 C C . PHE A 1 93 ? 21.105 12.014 -30.605 1.00 70.00 93 PHE A C 1
ATOM 730 O O . PHE A 1 93 ? 21.433 12.893 -31.395 1.00 70.00 93 PHE A O 1
ATOM 737 N N . ILE A 1 94 ? 19.824 11.776 -30.309 1.00 72.56 94 ILE A N 1
ATOM 738 C CA . ILE A 1 94 ? 18.749 12.624 -30.828 1.00 72.56 94 ILE A CA 1
ATOM 739 C C . ILE A 1 94 ? 18.771 13.937 -30.030 1.00 72.56 94 ILE A C 1
ATOM 741 O O . ILE A 1 94 ? 18.537 13.892 -28.819 1.00 72.56 94 ILE A O 1
ATOM 745 N N . PRO A 1 95 ? 19.062 15.091 -30.660 1.00 71.88 95 PRO A N 1
ATOM 746 C CA . PRO A 1 95 ? 19.078 16.366 -29.961 1.00 71.88 95 PRO A CA 1
ATOM 747 C C . PRO A 1 95 ? 17.668 16.703 -29.467 1.00 71.88 95 PRO A C 1
ATOM 749 O O . PRO A 1 95 ? 16.693 16.617 -30.216 1.00 71.88 95 PRO A O 1
ATOM 752 N N . LEU A 1 96 ? 17.568 17.071 -28.190 1.00 69.62 96 LEU A N 1
ATOM 753 C CA . LEU A 1 96 ? 16.354 17.645 -27.619 1.00 69.62 96 LEU A CA 1
ATOM 754 C C . LEU A 1 96 ? 16.190 19.044 -28.221 1.00 69.62 96 LEU A C 1
ATOM 756 O O . LEU A 1 96 ? 17.100 19.863 -28.101 1.00 69.62 96 LEU A O 1
ATOM 760 N N . LYS A 1 97 ? 15.074 19.279 -28.912 1.00 59.94 97 LYS A N 1
ATOM 761 C CA . LYS A 1 97 ? 14.678 20.623 -29.335 1.00 59.94 97 LYS A CA 1
ATOM 762 C C . LYS A 1 97 ? 13.959 21.330 -28.196 1.00 59.94 97 LYS A C 1
ATOM 764 O O . LYS A 1 97 ? 13.166 20.640 -27.514 1.00 59.94 97 LYS A O 1
#

Foldseek 3Di:
DDPQVVVQLVVLVVQVVPDDPPGQGDEAEDQQQADFDDPSNASHWYQYDLPPGGDTDHDHPVRGGPTNNVVHHNDDDDDPDPQDQVNDPVSVPDDDD

Radius of gyration: 18.59 Å; Cα contacts (8 Å, |Δi|>4): 130; chains: 1; bounding box: 36×35×47 Å

pLDDT: mean 84.39, std 9.4, range [59.47, 94.5]

Mean predicted aligned error: 8.31 Å

Sequence (97 aa):
LKRKPLGLIKRLRKAKKEAGPLEKPEVVKTHLRNMIIVPEMIGSIIGVYNGKTFNQVEVKPEMIGHYLGEFSITYKPVKHGRPGIGATHSSRFIPLK

Organism: Magallana gigas (NCBI:txid29159)

Nearest PDB structures (foldseek):
  8g5y-assembly1_SP  TM=8.597E-01  e=1.130E-15  Homo sapiens
  7r81-assembly1_Q2  TM=8.117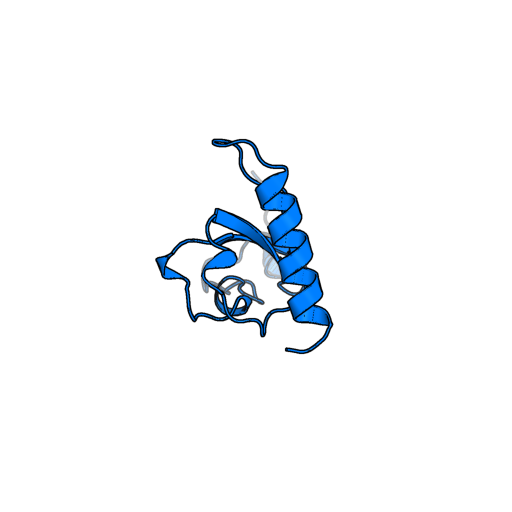E-01  e=6.112E-16  Neurospora crassa
  6r7q-assembly1_WW  TM=9.776E-01  e=7.258E-14  Oryctolagus cuniculus
  6y0g-assembly1_SP  TM=8.148E-01  e=2.393E-15  Homo sapiens
  8bn3-assembly1_C5  TM=9.894E-01  e=1.113E-12  Saccharomyces cerevisiae

Secondary structure (DSSP, 8-state):
--HHHHHHHHHHHHHHHHS-TTSPPP-EEE---SPBPPGGGTT-EEEEE-SSSEEEEE--GGGTTSBGGGGS-SSPPPP-SSPPTTSSGGGGG----

Solvent-accessible surface area (backbone atoms only — not comparable to full-atom values): 6048 Å² total; per-residue (Å²): 132,62,74,66,66,57,52,51,53,53,50,51,55,48,30,56,67,74,28,56,101,86,50,84,30,62,71,49,74,41,79,71,38,88,41,64,40,52,80,88,49,51,72,37,31,37,18,36,54,28,87,86,51,62,45,78,40,74,37,53,79,89,49,52,75,40,44,50,39,78,81,33,72,66,69,79,86,83,75,95,64,80,76,50,87,59,68,42,87,77,38,62,74,62,79,86,128